Protein AF-A0A662I5F2-F1 (afdb_monomer_lite)

Foldseek 3Di:
DDKDFDADPVRQADAQWWKWKDWPPDIDIFGAHPRNITDDDDDPDTDIDIDTDPPDDPVRVVVVVVVVVVVVVVVVVVVVVVVVVVVVVVPPDPPDPDDDDD

Sequence (102 aa):
TKEIKVTDLLGFPLKNAQITVSCEGFSTTATTDENGVARALLPKNRTCTVTEKPLLSSTATLIVAAVAILLITALVVGYMLKKKTRRAKLRIPPPPPPQFPQ

pLDDT: mean 81.13, std 9.31, range [59.0, 95.69]

Secondary structure (DSSP, 8-state):
-EEEE-B-TTS-B-TT-EEEEEETTEEEEEE--TTSEEEE---TTS-EEEEEPPSS-HHHHHHHHHHHHHHHHHHHHHHHHHHHHHHHHH-PPPPPPP----

Radius of gyration: 30.53 Å; chains: 1; bounding box: 66×21×92 Å

Structure (mmCIF, N/CA/C/O backbone):
data_AF-A0A662I5F2-F1
#
_entry.id   AF-A0A662I5F2-F1
#
loop_
_atom_site.group_PDB
_atom_site.id
_atom_site.type_symbol
_atom_site.label_atom_id
_atom_site.label_alt_id
_atom_site.label_comp_id
_atom_site.label_asym_id
_atom_site.label_entity_id
_atom_site.label_seq_id
_atom_site.pdbx_PDB_ins_code
_atom_site.Cartn_x
_atom_site.Cartn_y
_atom_site.Cartn_z
_atom_site.occupancy
_atom_site.B_iso_or_equiv
_atom_site.auth_seq_id
_atom_site.auth_comp_id
_atom_site.auth_asym_id
_atom_site.auth_atom_id
_atom_site.pdbx_PDB_model_num
ATOM 1 N N . THR A 1 1 ? -20.959 -5.008 15.560 1.00 74.50 1 THR A N 1
ATOM 2 C CA . THR A 1 1 ? -20.119 -4.984 14.343 1.00 74.50 1 THR A CA 1
ATOM 3 C C . THR A 1 1 ? -20.748 -4.051 13.336 1.00 74.50 1 THR A C 1
ATOM 5 O O . THR A 1 1 ? -21.967 -3.948 13.299 1.00 74.50 1 THR A O 1
ATOM 8 N N . LYS A 1 2 ? -19.934 -3.319 12.582 1.00 82.50 2 LYS A N 1
ATOM 9 C CA . LYS A 1 2 ? -20.371 -2.429 11.500 1.00 82.50 2 LYS A CA 1
ATOM 10 C C . LYS A 1 2 ? -19.752 -2.926 10.197 1.00 82.50 2 LYS A C 1
ATOM 12 O O . LYS A 1 2 ? -18.637 -3.449 10.210 1.00 82.50 2 LYS A O 1
ATOM 17 N N . GLU A 1 3 ? -20.494 -2.759 9.112 1.00 86.69 3 GLU A N 1
ATOM 18 C CA . GLU A 1 3 ? -20.074 -3.126 7.762 1.00 86.69 3 GLU A CA 1
ATOM 19 C C . GLU A 1 3 ? -19.703 -1.861 6.991 1.00 86.69 3 GLU A C 1
ATOM 21 O O . GLU A 1 3 ? -20.417 -0.857 7.048 1.00 86.69 3 GLU A O 1
ATOM 26 N N . ILE A 1 4 ? -18.559 -1.901 6.318 1.00 86.12 4 ILE A N 1
ATOM 27 C CA . ILE A 1 4 ? -17.998 -0.792 5.550 1.00 86.12 4 ILE A CA 1
ATOM 28 C C . ILE A 1 4 ? -17.814 -1.310 4.129 1.00 86.12 4 ILE A C 1
ATOM 30 O O . ILE A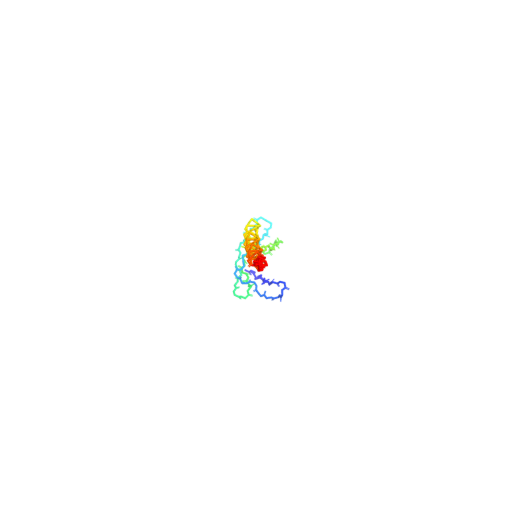 1 4 ? -17.043 -2.244 3.910 1.00 86.12 4 ILE A O 1
ATOM 34 N N . LYS A 1 5 ? -18.553 -0.736 3.178 1.00 88.62 5 LYS A N 1
ATOM 35 C CA . LYS A 1 5 ? -18.445 -1.093 1.763 1.00 88.62 5 LYS A CA 1
ATOM 36 C C . LYS A 1 5 ? -17.393 -0.214 1.101 1.00 88.62 5 LYS A C 1
ATOM 38 O O . LYS A 1 5 ? -17.473 1.008 1.200 1.00 88.62 5 LYS A O 1
ATOM 43 N N . VAL A 1 6 ? -16.450 -0.852 0.423 1.00 85.88 6 VAL A N 1
ATOM 44 C CA . VAL A 1 6 ? -15.329 -0.208 -0.252 1.00 85.88 6 VAL A CA 1
ATOM 45 C C . VAL A 1 6 ? -15.410 -0.498 -1.744 1.00 85.88 6 VAL A C 1
ATOM 47 O O . VAL A 1 6 ? -15.491 -1.654 -2.168 1.00 85.88 6 VAL A O 1
ATOM 50 N N . THR A 1 7 ? -15.401 0.563 -2.543 1.00 86.88 7 THR A N 1
ATOM 51 C CA . THR A 1 7 ? -15.476 0.493 -4.003 1.00 86.88 7 THR A CA 1
ATOM 52 C C . THR A 1 7 ? -14.438 1.405 -4.633 1.00 86.88 7 THR A C 1
ATOM 54 O O . THR A 1 7 ? -14.168 2.480 -4.107 1.00 86.88 7 THR A O 1
ATOM 57 N N . ASP A 1 8 ? -13.911 1.000 -5.783 1.00 82.56 8 ASP A N 1
ATOM 58 C CA . ASP A 1 8 ? -13.058 1.842 -6.622 1.00 82.56 8 ASP A CA 1
ATOM 59 C C . ASP A 1 8 ? -13.861 3.002 -7.256 1.00 82.56 8 ASP A C 1
ATOM 61 O O . ASP A 1 8 ? -15.095 3.018 -7.230 1.00 82.56 8 ASP A O 1
ATOM 65 N N . LEU A 1 9 ? -13.166 3.945 -7.892 1.00 79.69 9 LEU A N 1
ATOM 66 C CA . LEU A 1 9 ? -13.694 5.092 -8.645 1.00 79.69 9 LEU A CA 1
ATOM 67 C C . LEU A 1 9 ? -14.740 4.702 -9.704 1.00 79.69 9 LEU A C 1
ATOM 69 O O . LEU A 1 9 ? -15.594 5.508 -10.064 1.00 79.69 9 LEU A O 1
ATOM 73 N N . LEU A 1 10 ? -14.672 3.466 -10.201 1.00 82.12 10 LEU A N 1
ATOM 74 C CA . LEU A 1 10 ? -15.590 2.897 -11.189 1.00 82.12 10 LEU A CA 1
ATOM 75 C C . LEU A 1 10 ? -16.799 2.172 -10.561 1.00 82.12 10 LEU A C 1
ATOM 77 O O . LEU A 1 10 ? -17.629 1.627 -11.283 1.00 82.12 10 LEU A O 1
ATOM 81 N N . GLY A 1 11 ? -16.899 2.127 -9.228 1.00 84.62 11 GLY A N 1
ATOM 82 C CA . GLY A 1 11 ? -17.977 1.456 -8.492 1.00 84.62 11 GLY A CA 1
ATOM 83 C C . GLY A 1 11 ? -17.785 -0.053 -8.290 1.00 84.62 11 GLY A C 1
ATOM 84 O O . GLY A 1 11 ? -18.652 -0.704 -7.703 1.00 84.62 11 GLY A O 1
ATOM 85 N N . PHE A 1 12 ? -16.662 -0.625 -8.738 1.00 86.50 12 PHE A N 1
ATOM 86 C CA . PHE A 1 12 ? -16.339 -2.035 -8.505 1.00 86.50 12 PHE A CA 1
ATOM 87 C C . PHE A 1 12 ? -15.912 -2.282 -7.051 1.00 86.50 12 PHE A C 1
ATOM 89 O O . PHE A 1 12 ? -15.191 -1.457 -6.489 1.00 86.50 12 PHE A O 1
ATOM 96 N N . PRO A 1 13 ? -16.314 -3.407 -6.432 1.00 89.56 13 PRO A N 1
ATOM 97 C CA . PRO A 1 13 ? -15.916 -3.736 -5.068 1.00 89.56 13 PRO A CA 1
ATOM 98 C C . PRO A 1 13 ? -14.408 -3.983 -4.973 1.00 89.56 13 PRO A C 1
ATOM 100 O O . PRO A 1 13 ? -13.849 -4.773 -5.738 1.00 89.56 13 PRO A O 1
ATOM 103 N N . LEU A 1 14 ? -13.754 -3.330 -4.010 1.00 86.25 14 LEU A N 1
ATOM 104 C CA . LEU A 1 14 ? -12.314 -3.461 -3.806 1.00 86.25 14 LEU A CA 1
ATOM 105 C C . LEU A 1 14 ? -12.033 -4.636 -2.863 1.00 86.25 14 LEU A C 1
ATOM 107 O O . LEU A 1 14 ? -12.218 -4.533 -1.650 1.00 86.25 14 LEU A O 1
ATOM 111 N N . LYS A 1 15 ? -11.626 -5.774 -3.428 1.00 87.75 15 LYS A N 1
ATOM 112 C CA . LYS A 1 15 ? -11.397 -7.026 -2.692 1.00 87.75 15 LYS A CA 1
ATOM 113 C C . LYS A 1 15 ? -10.040 -7.037 -1.998 1.00 87.75 15 LYS A C 1
ATOM 115 O O . LYS A 1 15 ? -9.066 -6.524 -2.546 1.00 87.75 15 LYS A O 1
ATOM 120 N N . ASN A 1 16 ? -9.966 -7.697 -0.842 1.00 85.00 16 ASN A N 1
ATOM 121 C CA . ASN A 1 16 ? -8.724 -7.937 -0.101 1.00 85.00 16 ASN A CA 1
ATOM 122 C C . ASN A 1 16 ? -7.941 -6.651 0.244 1.00 85.00 16 ASN A C 1
ATOM 124 O O . ASN A 1 16 ? -6.721 -6.664 0.420 1.00 85.00 16 ASN A O 1
ATOM 128 N N . ALA A 1 17 ? -8.649 -5.525 0.319 1.00 82.75 17 ALA A N 1
ATOM 129 C CA . ALA A 1 17 ? -8.098 -4.224 0.639 1.00 82.75 17 ALA A CA 1
ATOM 130 C C . ALA A 1 17 ? -8.016 -4.067 2.155 1.00 82.75 17 ALA A C 1
ATOM 132 O O . ALA A 1 17 ? -8.979 -4.334 2.879 1.00 82.75 17 ALA A O 1
ATOM 133 N N . GLN A 1 18 ? -6.860 -3.620 2.642 1.00 83.88 18 GLN A N 1
ATOM 134 C CA . GLN A 1 18 ? -6.678 -3.325 4.055 1.00 83.88 18 GLN A CA 1
ATOM 135 C C . GLN A 1 18 ? -7.164 -1.906 4.347 1.00 83.88 18 GLN A C 1
ATOM 137 O O . GLN A 1 18 ? -6.548 -0.916 3.945 1.00 83.88 18 GLN A O 1
ATOM 142 N N . ILE A 1 19 ? -8.249 -1.808 5.104 1.00 86.00 19 ILE A N 1
ATOM 143 C CA . ILE A 1 19 ? -8.751 -0.545 5.626 1.00 86.00 19 ILE A CA 1
ATOM 144 C C . ILE A 1 19 ? -8.320 -0.367 7.076 1.00 86.00 19 ILE A C 1
ATOM 146 O O . ILE A 1 19 ? -8.270 -1.314 7.862 1.00 86.00 19 ILE A O 1
ATOM 150 N N . THR A 1 20 ? -8.003 0.868 7.440 1.00 84.75 20 THR A N 1
ATOM 151 C CA . THR A 1 20 ? -7.760 1.257 8.826 1.00 84.75 20 THR A CA 1
ATOM 152 C C . THR A 1 20 ? -8.869 2.200 9.245 1.00 84.75 20 THR A C 1
ATOM 154 O O . THR A 1 20 ? -9.093 3.228 8.612 1.00 84.75 20 THR A O 1
ATOM 157 N N . VAL A 1 21 ? -9.569 1.856 10.318 1.00 82.12 21 VAL A N 1
ATOM 158 C CA . VAL A 1 21 ? -10.603 2.708 10.892 1.00 82.12 21 VAL A CA 1
ATOM 159 C C . VAL A 1 21 ? -10.085 3.276 12.201 1.00 82.12 21 VAL A C 1
ATOM 161 O O . VAL A 1 21 ? -9.704 2.523 13.099 1.00 82.12 21 VAL A O 1
ATOM 164 N N . SER A 1 22 ? -10.048 4.601 12.296 1.00 81.75 22 SER A N 1
ATOM 165 C CA . SER A 1 22 ? -9.576 5.334 13.467 1.00 81.75 22 SER A CA 1
ATOM 166 C C . SER A 1 22 ? -10.742 6.069 14.121 1.00 81.75 22 SER A C 1
ATOM 168 O O . SER A 1 22 ? -11.445 6.832 13.467 1.00 81.75 22 SER A O 1
ATOM 170 N N . CYS A 1 23 ? -10.961 5.843 15.410 1.00 81.06 23 CYS A N 1
ATOM 171 C CA . CYS A 1 23 ? -11.992 6.489 16.219 1.00 81.06 23 CYS A CA 1
ATOM 172 C C . CYS A 1 23 ? -11.330 7.069 17.472 1.00 81.06 23 CYS A C 1
ATOM 174 O O . CYS A 1 23 ? -10.974 6.282 18.3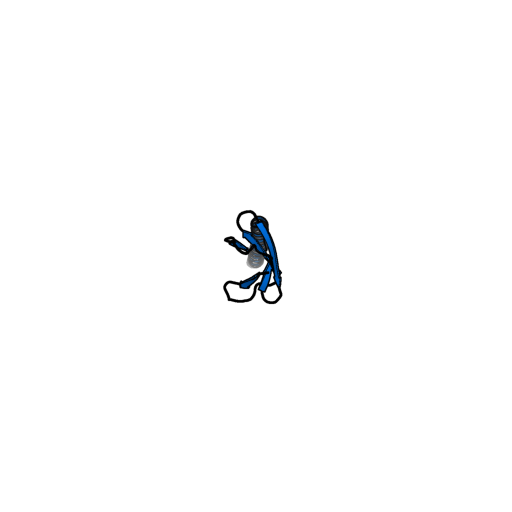38 1.00 81.06 23 CYS A O 1
ATOM 176 N N . GLU A 1 24 ? -11.157 8.391 17.591 1.00 76.12 24 GLU A N 1
ATOM 177 C CA . GLU A 1 24 ? -10.565 9.114 18.749 1.00 76.12 24 GLU A CA 1
ATOM 178 C C . GLU A 1 24 ? -9.844 8.231 19.803 1.00 76.12 24 GLU A C 1
ATOM 180 O O . GLU A 1 24 ? -10.370 7.969 20.884 1.00 76.12 24 GLU A O 1
ATOM 185 N N . GLY A 1 25 ? -8.654 7.705 19.482 1.00 74.75 25 GLY A N 1
ATOM 186 C CA . GLY A 1 25 ? -7.846 6.868 20.392 1.00 74.75 25 GLY A CA 1
ATOM 187 C C . GLY A 1 25 ? -8.043 5.345 20.294 1.00 74.75 25 GLY A C 1
ATOM 188 O O . GLY A 1 25 ? -7.387 4.597 21.010 1.00 74.75 25 GLY A O 1
ATOM 189 N N . PHE A 1 26 ? -8.903 4.865 19.399 1.00 79.38 26 PHE A N 1
ATOM 190 C CA . PHE A 1 26 ? -9.062 3.459 19.028 1.00 79.38 26 PHE A CA 1
ATOM 191 C C . PHE A 1 26 ? -8.761 3.302 17.539 1.00 79.38 26 PHE A C 1
ATOM 193 O O . PHE A 1 26 ? -9.297 4.043 16.720 1.00 79.38 26 PHE A O 1
ATOM 200 N N . SER A 1 27 ? -7.925 2.334 17.175 1.00 81.19 27 SER A N 1
ATOM 201 C CA . SER A 1 27 ? -7.661 2.009 15.773 1.00 81.19 27 SER A CA 1
ATOM 202 C C . SER A 1 27 ? -7.871 0.523 15.542 1.00 81.19 27 SER A C 1
ATOM 204 O O . SER A 1 27 ? -7.476 -0.307 16.361 1.00 81.19 27 SER A O 1
ATOM 206 N N . THR A 1 28 ? -8.531 0.187 14.440 1.00 82.94 28 THR A N 1
ATOM 207 C CA . THR A 1 28 ? -8.745 -1.198 14.029 1.00 82.94 28 THR A CA 1
ATOM 208 C C . THR A 1 28 ? -8.458 -1.338 12.546 1.00 82.94 28 THR A C 1
ATOM 210 O O . THR A 1 28 ? -8.782 -0.457 11.747 1.00 82.94 28 THR A O 1
ATOM 213 N N . THR A 1 29 ? -7.808 -2.434 12.179 1.00 86.38 29 THR A N 1
ATOM 214 C CA . THR A 1 29 ? -7.578 -2.808 10.790 1.00 86.38 29 THR A CA 1
ATOM 215 C C . THR A 1 29 ? -8.571 -3.892 10.405 1.00 86.38 29 THR A C 1
ATOM 217 O O . THR A 1 29 ? -8.818 -4.828 11.165 1.00 86.38 29 THR A O 1
ATOM 220 N N . ALA A 1 30 ? -9.156 -3.760 9.221 1.00 86.31 30 ALA A N 1
ATOM 221 C CA . ALA A 1 30 ? -10.034 -4.767 8.650 1.00 86.31 30 ALA A CA 1
ATOM 222 C C . ALA A 1 30 ? -9.666 -4.983 7.185 1.00 86.31 30 ALA A C 1
ATOM 224 O O . ALA A 1 30 ? -9.216 -4.063 6.504 1.00 86.31 30 ALA A O 1
ATOM 225 N N . THR A 1 31 ? -9.860 -6.206 6.711 1.00 88.56 31 THR A N 1
ATOM 226 C CA . THR A 1 31 ? -9.653 -6.564 5.308 1.00 88.56 31 THR A CA 1
ATOM 227 C C . THR A 1 31 ? -11.016 -6.753 4.656 1.00 88.56 31 THR A C 1
ATOM 229 O O . THR A 1 31 ? -11.900 -7.367 5.260 1.00 88.56 31 THR A O 1
ATOM 232 N N . THR A 1 32 ? -11.211 -6.198 3.462 1.00 89.31 32 THR A N 1
ATOM 233 C CA . THR A 1 32 ? -12.454 -6.378 2.702 1.00 89.31 32 THR A CA 1
ATOM 234 C C . THR A 1 32 ? -12.562 -7.789 2.128 1.00 89.31 32 THR A C 1
ATOM 236 O O . THR A 1 32 ? -11.570 -8.385 1.704 1.00 89.31 32 THR A O 1
ATOM 239 N N . ASP A 1 33 ? -13.781 -8.324 2.105 1.00 89.19 33 ASP A N 1
ATOM 240 C CA . ASP A 1 33 ? -14.091 -9.621 1.507 1.00 89.19 33 ASP A CA 1
ATOM 241 C C . ASP A 1 33 ? -14.193 -9.565 -0.034 1.00 89.19 33 ASP A C 1
ATOM 243 O O . ASP A 1 33 ? -13.943 -8.540 -0.674 1.00 89.19 33 ASP A O 1
ATOM 247 N N . GLU A 1 34 ? -14.587 -10.686 -0.644 1.00 88.25 34 GLU A N 1
ATOM 248 C CA . GLU A 1 34 ? -14.830 -10.823 -2.088 1.00 88.25 34 GLU A CA 1
ATOM 249 C C . GLU A 1 34 ? -15.885 -9.849 -2.645 1.00 88.25 34 GLU A C 1
ATOM 251 O O . GLU A 1 34 ? -15.923 -9.613 -3.851 1.00 88.25 34 GLU A O 1
ATOM 256 N N . ASN A 1 35 ? -16.728 -9.263 -1.795 1.00 88.06 35 ASN A N 1
ATOM 257 C CA . ASN A 1 35 ? -17.750 -8.291 -2.175 1.00 88.06 35 ASN A CA 1
ATOM 258 C C . ASN A 1 35 ? -17.338 -6.848 -1.836 1.00 88.06 35 ASN A C 1
ATOM 260 O O . ASN A 1 35 ? -18.152 -5.930 -1.972 1.00 88.06 35 ASN A O 1
ATOM 264 N N . GLY A 1 36 ? -16.092 -6.631 -1.402 1.00 86.31 36 GLY A N 1
ATOM 265 C CA . GLY A 1 36 ? -15.593 -5.321 -0.990 1.00 86.31 36 GLY A CA 1
ATOM 266 C C . GLY A 1 36 ? -16.147 -4.864 0.362 1.00 86.31 36 GLY A C 1
ATOM 267 O O . GLY A 1 36 ? -16.177 -3.666 0.635 1.00 86.31 36 GLY A O 1
ATOM 268 N N . VAL A 1 37 ? -16.625 -5.783 1.207 1.00 89.75 37 VAL A N 1
ATOM 269 C CA . VAL A 1 37 ? -17.193 -5.465 2.522 1.00 89.75 37 VAL A CA 1
ATOM 270 C C . VAL A 1 37 ? -16.178 -5.781 3.612 1.00 89.75 37 VAL A C 1
ATOM 272 O O . VAL A 1 37 ? -15.733 -6.915 3.768 1.00 89.75 37 VAL A O 1
ATOM 275 N N . ALA A 1 38 ? -15.819 -4.774 4.402 1.00 88.50 38 ALA A N 1
ATOM 276 C CA . ALA A 1 38 ? -15.015 -4.940 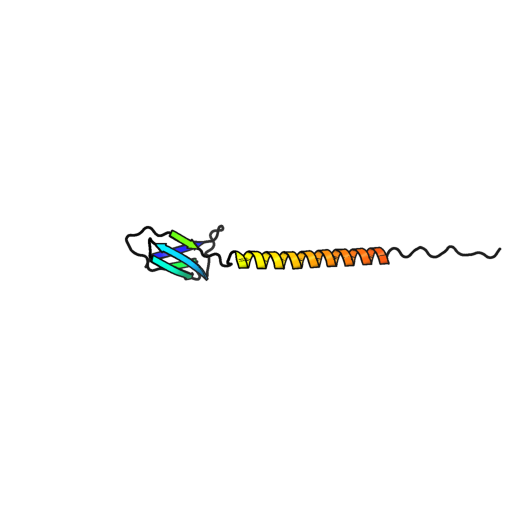5.603 1.00 88.50 38 ALA A CA 1
ATOM 277 C C . ALA A 1 38 ? -15.902 -4.897 6.851 1.00 88.50 38 ALA A C 1
ATOM 279 O O . ALA A 1 38 ? -16.759 -4.023 7.007 1.00 88.50 38 ALA A O 1
ATOM 280 N N . ARG A 1 39 ? -15.678 -5.840 7.771 1.00 86.75 39 ARG A N 1
ATOM 281 C CA . ARG A 1 39 ? -16.404 -5.940 9.042 1.00 86.75 39 ARG A CA 1
ATOM 282 C C . ARG A 1 39 ? -15.484 -5.554 10.187 1.00 86.75 39 ARG A C 1
ATOM 284 O O . ARG A 1 39 ? -14.502 -6.239 10.445 1.00 86.75 39 ARG A O 1
ATOM 291 N N . ALA A 1 40 ? -15.825 -4.480 10.892 1.00 82.88 40 ALA A N 1
ATOM 292 C CA . ALA A 1 40 ? -15.040 -3.981 12.017 1.00 82.88 40 ALA A CA 1
ATOM 293 C C . ALA A 1 40 ? -15.900 -3.827 13.280 1.00 82.88 40 ALA A C 1
ATOM 295 O O . ALA A 1 40 ? -17.106 -3.542 13.230 1.00 82.88 40 ALA A O 1
ATOM 296 N N . LEU A 1 41 ? -15.280 -4.031 14.444 1.00 80.56 41 LEU A N 1
ATOM 297 C CA . LEU A 1 41 ? -15.878 -3.668 15.725 1.00 80.56 41 LEU A CA 1
ATOM 298 C C . LEU A 1 41 ? -15.592 -2.185 15.971 1.00 80.56 41 LEU A C 1
ATOM 300 O O . LEU A 1 41 ? -14.458 -1.813 16.251 1.00 80.56 41 LEU A O 1
ATOM 304 N N . LEU A 1 42 ? -16.621 -1.345 15.850 1.00 79.69 42 LEU A N 1
ATOM 305 C CA . LEU A 1 42 ? -16.516 0.078 16.158 1.00 79.69 42 LEU A CA 1
ATOM 306 C C . LEU A 1 42 ? -17.269 0.428 17.448 1.00 79.69 42 LEU A C 1
ATOM 308 O O . LEU A 1 42 ? -18.345 -0.133 17.694 1.00 79.69 42 LEU A O 1
ATOM 312 N N . PRO A 1 43 ? -16.747 1.373 18.250 1.00 77.88 43 PRO A N 1
ATOM 313 C CA . PRO A 1 43 ? -17.462 1.920 19.396 1.00 77.88 43 PRO A CA 1
ATOM 314 C C . PRO A 1 43 ? -18.742 2.649 18.951 1.00 77.88 43 PRO A C 1
ATOM 316 O O . PRO A 1 43 ? -18.775 3.327 17.929 1.00 77.88 43 PRO A O 1
ATOM 319 N N . LYS A 1 44 ? -19.817 2.514 19.737 1.00 71.56 44 LYS A N 1
ATOM 320 C CA . LYS A 1 44 ? -21.180 2.951 19.372 1.00 71.56 44 LYS A CA 1
ATOM 321 C C . LYS A 1 44 ? -21.405 4.476 19.455 1.00 71.56 44 LYS A C 1
ATOM 323 O O . LYS A 1 44 ? -22.473 4.929 19.065 1.00 71.56 44 LYS A O 1
ATOM 328 N N . ASN A 1 45 ? -20.433 5.242 19.963 1.00 72.12 45 ASN A N 1
ATOM 329 C CA . ASN A 1 45 ? -20.577 6.671 20.280 1.00 72.12 45 ASN A CA 1
ATOM 330 C C . ASN A 1 45 ? -19.298 7.494 20.015 1.00 72.12 45 ASN A C 1
ATOM 332 O O . ASN A 1 45 ? -18.887 8.300 20.846 1.00 72.12 45 ASN A O 1
ATOM 336 N N . ARG A 1 46 ? -18.608 7.240 18.900 1.00 72.50 46 ARG A N 1
ATOM 337 C CA . ARG A 1 46 ? -17.470 8.062 18.460 1.00 72.50 46 ARG A CA 1
ATOM 338 C C . ARG A 1 46 ? -17.550 8.328 16.967 1.00 72.50 46 ARG A C 1
ATOM 340 O O . ARG A 1 46 ? -18.031 7.483 16.211 1.00 72.50 46 ARG A O 1
ATOM 347 N N . THR A 1 47 ? -17.060 9.490 16.554 1.00 74.38 47 THR A N 1
ATOM 348 C CA . THR A 1 47 ? -16.767 9.779 15.153 1.00 74.38 47 THR A CA 1
ATOM 349 C C . THR A 1 47 ? -15.548 8.960 14.743 1.00 74.38 47 THR A C 1
ATOM 351 O O . THR A 1 47 ? -14.528 8.924 15.431 1.00 74.38 47 THR A O 1
ATOM 354 N N . CYS A 1 48 ? -15.684 8.237 13.638 1.00 69.75 48 CYS A N 1
ATOM 355 C CA . CYS A 1 48 ? -14.639 7.370 13.122 1.00 69.75 48 CYS A CA 1
ATOM 356 C C . CYS A 1 48 ? -14.294 7.810 11.705 1.00 69.75 48 CYS A C 1
ATOM 358 O O . CYS A 1 48 ? -15.191 8.006 10.884 1.00 69.75 48 CYS A O 1
ATOM 360 N N . THR A 1 49 ? -13.007 7.942 11.416 1.00 74.38 49 THR A N 1
ATOM 361 C CA . THR A 1 49 ? -12.488 8.152 10.069 1.00 74.38 49 THR A CA 1
ATOM 362 C C . THR A 1 49 ? -12.042 6.812 9.498 1.00 74.38 49 THR A C 1
ATOM 364 O O . THR A 1 49 ? -11.379 6.015 10.165 1.00 74.38 49 THR A O 1
ATOM 367 N N . VAL A 1 50 ? -12.455 6.533 8.265 1.00 70.69 50 VAL A N 1
ATOM 368 C CA . VAL A 1 50 ? -12.027 5.345 7.524 1.00 70.69 50 VAL A CA 1
ATOM 369 C C . VAL A 1 50 ? -10.953 5.794 6.550 1.00 70.69 50 VAL A C 1
ATOM 371 O O . VAL A 1 50 ? -11.212 6.634 5.693 1.00 70.69 50 VAL A O 1
ATOM 374 N N . THR A 1 51 ? -9.758 5.236 6.693 1.00 74.19 51 THR A N 1
ATOM 375 C CA . THR A 1 51 ? -8.641 5.486 5.789 1.00 74.19 51 THR A CA 1
ATOM 376 C C . THR A 1 51 ? -8.248 4.171 5.143 1.00 74.19 51 THR A C 1
ATOM 378 O O . THR A 1 51 ? -7.862 3.211 5.816 1.00 74.19 51 THR A O 1
ATOM 381 N N . GLU A 1 52 ? -8.336 4.113 3.822 1.00 65.38 52 GLU A N 1
ATOM 382 C CA . GLU A 1 52 ? -7.798 2.992 3.066 1.00 65.38 52 GLU A CA 1
ATOM 383 C C . GLU A 1 52 ? -6.278 3.078 3.069 1.00 65.38 52 GLU A C 1
ATOM 385 O O . GLU A 1 52 ? -5.698 4.136 2.808 1.00 65.38 52 GLU A O 1
ATOM 390 N N . LYS A 1 53 ? -5.614 1.971 3.396 1.00 69.06 53 LYS A N 1
ATOM 391 C CA . LYS A 1 53 ? -4.166 1.912 3.260 1.00 69.06 53 LYS A CA 1
ATOM 392 C C . LYS A 1 53 ? -3.878 1.592 1.792 1.00 69.06 53 LYS A C 1
ATOM 394 O O . LYS A 1 53 ? -4.331 0.546 1.324 1.00 69.06 53 LYS A O 1
ATOM 399 N N . PRO A 1 54 ? -3.160 2.450 1.046 1.00 63.84 54 PRO A N 1
ATOM 400 C CA . PRO A 1 54 ? -2.824 2.136 -0.332 1.00 63.84 54 PRO A CA 1
ATOM 401 C C . PRO A 1 54 ? -2.001 0.844 -0.365 1.00 63.84 54 PRO A C 1
ATOM 403 O O . PRO A 1 54 ? -1.091 0.654 0.446 1.00 63.84 54 PRO A O 1
ATOM 406 N N . LEU A 1 55 ? -2.341 -0.044 -1.303 1.00 61.84 55 LEU A N 1
ATOM 407 C CA . LEU A 1 55 ? -1.737 -1.374 -1.450 1.00 61.84 55 LEU A CA 1
ATOM 408 C C . LEU A 1 55 ? -0.209 -1.304 -1.627 1.00 61.84 55 LEU A C 1
ATOM 410 O O . LEU A 1 55 ? 0.513 -2.225 -1.252 1.00 61.84 55 LEU A O 1
ATOM 414 N N . LEU A 1 56 ? 0.285 -0.186 -2.162 1.00 59.00 56 LEU A N 1
ATOM 415 C CA . LEU A 1 56 ? 1.695 0.166 -2.175 1.00 59.00 56 LEU A CA 1
ATOM 416 C C . LEU A 1 56 ? 1.925 1.367 -1.256 1.00 59.00 56 LEU A C 1
ATOM 418 O O . LEU A 1 56 ? 1.334 2.433 -1.425 1.00 59.00 56 LEU A O 1
ATOM 422 N N . SER A 1 57 ? 2.842 1.196 -0.304 1.00 63.50 57 SER A N 1
ATOM 423 C CA . SER A 1 57 ? 3.436 2.320 0.420 1.00 63.50 57 SER A CA 1
ATOM 424 C C . SER A 1 57 ? 4.043 3.311 -0.576 1.00 63.50 57 SER A C 1
ATOM 426 O O . SER A 1 57 ? 4.608 2.891 -1.585 1.00 63.50 57 SER A O 1
ATOM 428 N N . SER A 1 58 ? 4.001 4.609 -0.262 1.00 69.62 58 SER A N 1
ATOM 429 C CA . SER A 1 58 ? 4.579 5.686 -1.086 1.00 69.62 58 SER A CA 1
ATOM 430 C C . SER A 1 58 ? 6.007 5.365 -1.568 1.00 69.62 58 SER A C 1
ATOM 432 O O . SER A 1 58 ? 6.355 5.584 -2.728 1.00 69.62 58 SER A O 1
ATOM 434 N N . THR A 1 59 ? 6.814 4.727 -0.713 1.00 68.44 59 THR A N 1
ATOM 435 C CA . THR A 1 59 ? 8.176 4.286 -1.046 1.00 68.44 59 THR A CA 1
ATOM 436 C C . THR A 1 59 ? 8.202 3.162 -2.089 1.00 68.44 59 THR A C 1
ATOM 438 O O . THR A 1 59 ? 9.027 3.187 -2.998 1.00 68.44 59 THR A O 1
ATOM 441 N N . ALA A 1 60 ? 7.290 2.191 -1.996 1.00 70.25 60 ALA A N 1
ATOM 442 C CA . ALA A 1 60 ? 7.181 1.100 -2.964 1.00 70.25 60 ALA A CA 1
ATOM 443 C C . ALA A 1 60 ? 6.718 1.617 -4.335 1.00 70.25 60 ALA A C 1
ATOM 445 O O . ALA A 1 60 ? 7.237 1.180 -5.360 1.00 70.25 60 ALA A O 1
ATOM 446 N N . THR A 1 61 ? 5.810 2.595 -4.364 1.00 77.12 61 THR A N 1
ATOM 447 C CA . THR A 1 61 ? 5.325 3.219 -5.604 1.00 77.12 61 THR A CA 1
ATOM 448 C C . THR A 1 61 ? 6.452 3.918 -6.368 1.00 77.12 61 THR A C 1
ATOM 450 O O . THR A 1 61 ? 6.564 3.753 -7.582 1.00 77.12 61 THR A O 1
ATOM 453 N N . LEU A 1 62 ? 7.334 4.640 -5.664 1.00 79.44 62 LEU A N 1
ATOM 454 C CA . LEU A 1 62 ? 8.506 5.286 -6.269 1.00 79.44 62 LEU A CA 1
ATOM 455 C C . LEU A 1 62 ? 9.493 4.270 -6.858 1.00 79.44 62 LEU A C 1
ATOM 457 O O . LEU A 1 62 ? 9.987 4.471 -7.966 1.00 79.44 62 LEU A O 1
ATOM 461 N N . ILE A 1 63 ? 9.753 3.167 -6.150 1.00 82.75 63 ILE A N 1
ATOM 462 C CA . ILE A 1 63 ? 10.655 2.109 -6.627 1.00 82.75 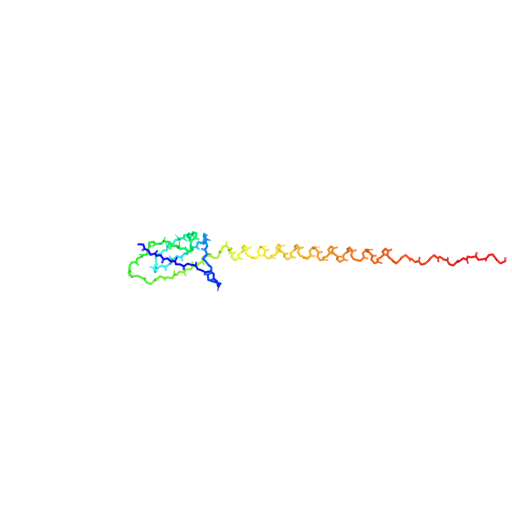63 ILE A CA 1
ATOM 463 C C . ILE A 1 63 ? 10.083 1.446 -7.886 1.00 82.75 63 ILE A C 1
ATOM 465 O O . ILE A 1 63 ? 10.792 1.306 -8.881 1.00 82.75 63 ILE A O 1
ATOM 469 N N . VAL A 1 64 ? 8.795 1.088 -7.878 1.00 82.69 64 VAL A N 1
ATOM 470 C CA . VAL A 1 64 ? 8.125 0.476 -9.038 1.00 82.69 64 VAL A CA 1
ATOM 471 C C . VAL A 1 64 ? 8.153 1.414 -10.248 1.00 82.69 64 VAL A C 1
ATOM 473 O O . VAL A 1 64 ? 8.496 0.981 -11.350 1.00 82.69 64 VAL A O 1
ATOM 476 N N . ALA A 1 65 ? 7.872 2.705 -10.049 1.00 84.56 65 ALA A N 1
ATOM 477 C CA . ALA A 1 65 ? 7.951 3.704 -11.111 1.00 84.56 65 ALA A CA 1
ATOM 478 C C . ALA A 1 65 ? 9.380 3.848 -11.670 1.00 84.56 65 ALA A C 1
ATOM 480 O O . ALA A 1 65 ? 9.566 3.853 -12.887 1.00 84.56 65 ALA A O 1
ATOM 481 N N . ALA A 1 66 ? 10.398 3.901 -10.805 1.00 88.81 66 ALA A N 1
ATOM 482 C CA . ALA A 1 66 ? 11.796 4.013 -11.222 1.00 88.81 66 ALA A CA 1
ATOM 483 C C . ALA A 1 66 ? 12.263 2.797 -12.044 1.00 88.81 66 ALA A C 1
ATOM 485 O O . ALA A 1 66 ? 12.911 2.965 -13.079 1.00 88.81 66 ALA A O 1
ATOM 486 N N . VAL A 1 67 ? 11.891 1.579 -11.633 1.00 91.25 67 VAL A N 1
ATOM 487 C CA . VAL A 1 67 ? 12.215 0.343 -12.368 1.00 91.25 67 VAL A CA 1
ATOM 488 C C . VAL A 1 67 ? 11.538 0.326 -13.741 1.00 91.25 67 VAL A C 1
ATOM 490 O O . VAL A 1 67 ? 12.190 0.015 -14.739 1.00 91.25 67 VAL A O 1
ATOM 493 N N . ALA A 1 68 ? 10.263 0.717 -13.827 1.00 91.31 68 ALA A N 1
ATOM 494 C CA . ALA A 1 68 ? 9.552 0.801 -15.102 1.00 91.31 68 ALA A CA 1
ATOM 495 C C . ALA A 1 68 ? 10.215 1.802 -16.068 1.00 91.31 68 ALA A C 1
ATOM 497 O O . ALA A 1 68 ? 10.430 1.482 -17.239 1.00 91.31 68 ALA A O 1
ATOM 498 N N . ILE A 1 69 ? 10.611 2.983 -15.579 1.00 94.56 69 ILE A N 1
ATOM 499 C CA . ILE A 1 69 ? 11.312 3.999 -16.382 1.00 94.56 69 ILE A CA 1
ATOM 500 C C . ILE A 1 69 ? 12.673 3.476 -16.867 1.00 94.56 69 ILE A C 1
ATOM 502 O O . ILE A 1 69 ? 13.024 3.669 -18.034 1.00 94.56 69 ILE A O 1
ATOM 506 N N . LEU A 1 70 ? 13.430 2.773 -16.017 1.00 95.06 70 LEU A N 1
ATOM 507 C CA . LEU A 1 70 ? 14.710 2.160 -16.397 1.00 95.06 70 LEU A CA 1
ATOM 508 C C . LEU A 1 70 ? 14.546 1.112 -17.506 1.00 95.06 70 LEU A C 1
ATOM 510 O O . LEU A 1 70 ? 15.318 1.101 -18.464 1.00 95.06 70 LEU A O 1
ATOM 514 N N . LEU A 1 71 ? 13.515 0.269 -17.428 1.00 95.19 71 LEU A N 1
ATOM 515 C CA . LEU A 1 71 ? 13.239 -0.731 -18.463 1.00 95.19 71 LEU A CA 1
ATOM 516 C C . LEU A 1 71 ? 12.837 -0.079 -19.793 1.00 95.19 71 LEU A C 1
ATOM 518 O O . LEU A 1 71 ? 13.358 -0.451 -20.846 1.00 95.19 71 LEU A O 1
ATOM 522 N N . ILE A 1 72 ? 11.957 0.928 -19.758 1.00 95.25 72 ILE A N 1
ATOM 523 C CA . ILE A 1 72 ? 11.521 1.653 -20.961 1.00 95.25 72 ILE A CA 1
ATOM 524 C C . ILE A 1 72 ? 12.703 2.384 -21.605 1.00 95.25 72 ILE A C 1
ATOM 526 O O . ILE A 1 72 ? 12.902 2.290 -22.817 1.00 95.25 72 ILE A O 1
ATOM 530 N N . THR A 1 73 ? 13.520 3.081 -20.815 1.00 94.31 73 THR A N 1
ATOM 531 C CA . THR A 1 73 ? 14.689 3.807 -21.335 1.00 94.31 73 THR A CA 1
ATOM 532 C C . THR A 1 73 ? 15.721 2.852 -21.928 1.00 94.31 73 THR A C 1
ATOM 534 O O . THR A 1 73 ? 16.201 3.107 -23.032 1.00 94.31 73 THR A O 1
ATOM 537 N N . ALA A 1 74 ? 15.996 1.709 -21.291 1.00 94.38 74 ALA A N 1
ATOM 538 C CA . ALA A 1 74 ? 16.871 0.679 -21.848 1.00 94.38 74 ALA A CA 1
ATOM 539 C C . ALA A 1 74 ? 16.345 0.117 -23.183 1.00 94.38 74 ALA A C 1
ATOM 541 O O . ALA A 1 74 ? 17.116 -0.021 -24.137 1.00 94.38 74 ALA A O 1
ATOM 542 N N . LEU A 1 75 ? 15.037 -0.146 -23.296 1.00 95.69 75 LEU A N 1
ATOM 543 C CA . LEU A 1 75 ? 14.409 -0.582 -24.550 1.00 95.69 75 LEU A CA 1
ATOM 544 C C . LEU A 1 75 ? 14.520 0.479 -25.651 1.00 95.69 75 LEU A C 1
ATOM 546 O O . LEU A 1 75 ? 14.876 0.149 -26.785 1.00 95.69 75 LEU A O 1
ATOM 550 N N . VAL A 1 76 ? 14.262 1.751 -25.331 1.00 94.94 76 VAL A N 1
ATOM 551 C CA . VAL A 1 76 ? 14.385 2.864 -26.284 1.00 94.94 76 VAL A CA 1
ATOM 552 C C . VAL A 1 76 ? 15.833 3.030 -26.739 1.00 94.94 76 VAL A C 1
ATOM 554 O O . VAL A 1 76 ? 16.085 3.119 -27.941 1.00 94.94 76 VAL A O 1
ATOM 557 N N . VAL A 1 77 ? 16.801 3.018 -25.819 1.00 93.75 77 VAL A N 1
ATOM 558 C CA . VAL A 1 77 ? 18.232 3.112 -26.151 1.00 93.75 77 VAL A CA 1
ATOM 559 C C . VAL A 1 77 ? 18.658 1.924 -27.013 1.00 93.75 77 VAL A C 1
ATOM 561 O O . VAL A 1 77 ? 19.256 2.121 -28.072 1.00 93.75 77 VAL A O 1
ATOM 564 N N . GLY A 1 78 ? 18.280 0.701 -26.636 1.00 92.31 78 GLY A N 1
ATOM 565 C CA . GLY A 1 78 ? 18.540 -0.502 -27.426 1.00 92.31 78 GLY A CA 1
ATOM 566 C C . GLY A 1 78 ? 17.947 -0.417 -28.837 1.00 92.31 78 GLY A C 1
ATOM 567 O O . GLY A 1 78 ? 18.623 -0.731 -29.821 1.00 92.31 78 GLY A O 1
ATOM 568 N N . TYR A 1 79 ? 16.715 0.084 -28.966 1.00 93.69 79 TYR A N 1
ATOM 569 C CA . TYR A 1 79 ? 16.077 0.333 -30.259 1.00 93.69 79 TYR A CA 1
ATOM 570 C C . TYR A 1 79 ? 16.843 1.373 -31.089 1.00 93.69 79 TYR A C 1
ATOM 572 O O . TYR A 1 79 ? 17.102 1.145 -32.276 1.00 93.69 79 TYR A O 1
ATOM 580 N N . MET A 1 80 ? 17.254 2.490 -30.483 1.00 89.69 80 MET A N 1
ATOM 581 C CA . MET A 1 80 ? 17.998 3.552 -31.169 1.00 89.69 80 MET A CA 1
ATOM 582 C C . MET A 1 80 ? 19.375 3.080 -31.641 1.00 89.69 80 MET A C 1
ATOM 584 O O . MET A 1 80 ? 19.763 3.364 -32.779 1.00 89.69 80 MET A O 1
ATOM 588 N N . LEU A 1 81 ? 20.083 2.293 -30.828 1.00 87.06 81 LEU A N 1
ATOM 589 C CA . LEU A 1 81 ? 21.352 1.673 -31.211 1.00 87.06 81 LEU A CA 1
ATOM 590 C C . LEU A 1 81 ? 21.156 0.702 -32.381 1.00 87.06 81 LEU A C 1
ATOM 592 O O . LEU A 1 81 ? 21.828 0.826 -33.406 1.00 87.06 81 LEU A O 1
ATOM 596 N N . LYS A 1 82 ? 20.162 -0.192 -32.299 1.00 84.94 82 LYS A N 1
ATOM 597 C CA . LYS A 1 82 ? 19.834 -1.139 -33.379 1.00 84.94 82 LYS A CA 1
ATOM 598 C C . LYS A 1 82 ? 19.478 -0.418 -34.684 1.00 84.94 82 LYS A C 1
ATOM 600 O O . LYS A 1 82 ? 19.907 -0.834 -35.763 1.00 84.94 82 LYS A O 1
ATOM 605 N N . LYS A 1 83 ? 18.733 0.689 -34.603 1.00 82.75 83 LYS A N 1
ATOM 606 C CA . LYS A 1 83 ? 18.370 1.534 -35.751 1.00 82.75 83 LYS A CA 1
ATOM 607 C C . LYS A 1 83 ? 19.593 2.218 -36.372 1.00 82.75 83 LYS A C 1
ATOM 609 O O . LYS A 1 83 ? 19.710 2.238 -37.599 1.00 82.75 83 LYS A O 1
ATOM 614 N N . LYS A 1 84 ? 20.520 2.740 -35.559 1.00 75.69 84 LYS A N 1
ATOM 615 C CA . LYS A 1 84 ? 21.760 3.379 -36.036 1.00 75.69 84 LYS A CA 1
ATOM 616 C C . LYS A 1 84 ? 22.665 2.379 -36.759 1.00 75.69 84 LYS A C 1
ATOM 618 O O . LYS A 1 84 ? 23.113 2.670 -37.865 1.00 75.69 84 LYS A O 1
ATOM 623 N N . THR A 1 85 ? 22.850 1.180 -36.207 1.00 70.69 85 THR A N 1
ATOM 624 C CA . THR A 1 85 ? 23.660 0.121 -36.833 1.00 70.69 85 THR A CA 1
ATOM 625 C C . THR A 1 85 ? 23.073 -0.335 -38.169 1.00 70.69 85 THR A C 1
ATOM 627 O O . THR A 1 85 ? 23.812 -0.516 -39.135 1.00 70.69 85 THR A O 1
ATOM 630 N N . ARG A 1 86 ? 21.737 -0.439 -38.281 1.00 68.19 86 ARG A N 1
ATOM 631 C CA . ARG A 1 86 ? 21.075 -0.720 -39.568 1.00 68.19 86 ARG A CA 1
ATOM 632 C C . ARG A 1 86 ? 21.348 0.360 -40.615 1.00 68.19 86 ARG A C 1
ATOM 634 O O . ARG A 1 86 ? 21.618 0.024 -41.761 1.00 68.19 86 ARG A O 1
ATOM 641 N N . ARG A 1 87 ? 21.319 1.642 -40.233 1.00 66.88 87 ARG A N 1
ATOM 642 C CA . ARG A 1 87 ? 21.642 2.750 -41.151 1.00 66.88 87 ARG A CA 1
ATOM 643 C C . ARG A 1 87 ? 23.114 2.767 -41.563 1.00 66.88 87 ARG A C 1
ATOM 645 O O . ARG A 1 87 ? 23.398 3.053 -42.719 1.00 66.88 87 ARG A O 1
ATOM 652 N N . ALA A 1 88 ? 24.028 2.449 -40.648 1.00 62.62 88 ALA A N 1
ATOM 653 C CA . ALA A 1 88 ? 25.456 2.368 -40.950 1.00 62.62 88 ALA A CA 1
ATOM 654 C C . ALA A 1 88 ? 25.762 1.239 -41.947 1.00 62.62 88 ALA A C 1
ATOM 656 O O . ALA A 1 88 ? 26.470 1.461 -42.921 1.00 62.62 88 ALA A O 1
ATOM 657 N N . LYS A 1 89 ? 25.146 0.063 -41.769 1.00 59.53 89 LYS A N 1
ATOM 658 C CA . LYS A 1 89 ? 25.311 -1.085 -42.676 1.00 59.53 89 LYS A CA 1
ATOM 659 C C . LYS A 1 89 ? 24.739 -0.847 -44.083 1.00 59.53 89 LYS A C 1
ATOM 661 O O . LYS A 1 89 ? 25.139 -1.528 -45.015 1.00 59.53 89 LYS A O 1
ATOM 666 N N . LEU A 1 90 ? 23.830 0.118 -44.239 1.00 61.38 90 LEU A N 1
ATOM 667 C CA . LEU A 1 90 ? 23.254 0.506 -45.531 1.00 61.38 90 LEU A CA 1
ATOM 668 C C . LEU A 1 90 ? 24.096 1.554 -46.287 1.00 61.38 90 LEU A C 1
ATOM 670 O O . LEU A 1 90 ? 23.889 1.747 -47.478 1.00 61.38 90 LEU A O 1
ATOM 674 N N . ARG A 1 91 ? 25.043 2.231 -45.618 1.00 64.50 91 ARG A N 1
ATOM 675 C CA . ARG A 1 91 ? 25.986 3.186 -46.231 1.00 64.50 91 ARG A CA 1
ATOM 676 C C . ARG A 1 91 ? 27.310 2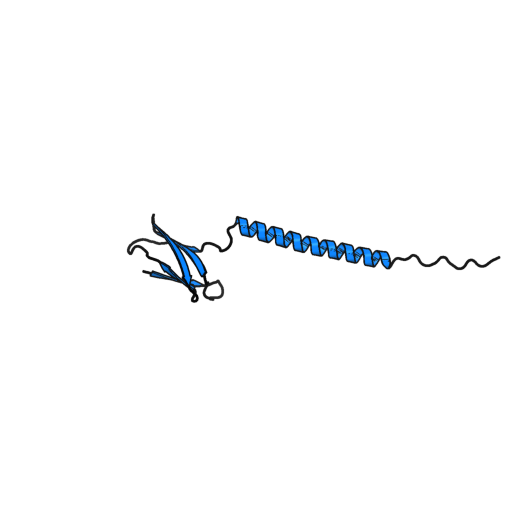.506 -46.592 1.00 64.50 91 ARG A C 1
ATOM 678 O O . ARG A 1 91 ? 28.375 2.978 -46.201 1.00 64.50 91 ARG A O 1
ATOM 685 N N . ILE A 1 92 ? 27.259 1.385 -47.305 1.00 70.19 92 ILE A N 1
ATOM 686 C CA . ILE A 1 92 ? 28.469 0.871 -47.958 1.00 70.19 92 ILE A CA 1
ATOM 687 C C . ILE A 1 92 ? 28.800 1.875 -49.076 1.00 70.19 92 ILE A C 1
ATOM 689 O O . ILE A 1 92 ? 27.897 2.198 -49.854 1.00 70.19 92 ILE A O 1
ATOM 693 N N . PRO A 1 93 ? 30.019 2.446 -49.126 1.00 73.88 93 PRO A N 1
ATOM 694 C CA . PRO A 1 93 ? 30.385 3.360 -50.200 1.00 73.88 93 PRO A CA 1
ATOM 695 C C . PRO A 1 93 ? 30.262 2.635 -51.548 1.00 73.88 93 PRO A C 1
ATOM 697 O O . PRO A 1 93 ? 30.546 1.434 -51.612 1.00 73.88 93 PRO A O 1
ATOM 700 N N . PRO A 1 94 ? 29.816 3.323 -52.614 1.00 76.12 94 PRO A N 1
ATOM 701 C CA . PRO A 1 94 ? 29.766 2.714 -53.936 1.00 76.12 94 PRO A CA 1
ATOM 702 C C . PRO A 1 94 ? 31.160 2.186 -54.318 1.00 76.12 94 PRO A C 1
ATOM 704 O O . PRO A 1 94 ? 32.163 2.796 -53.928 1.00 76.12 94 PRO A O 1
ATOM 707 N N . PRO A 1 95 ? 31.245 1.055 -55.043 1.00 82.94 95 PRO A N 1
ATOM 708 C CA . PRO A 1 95 ? 32.525 0.532 -55.501 1.00 82.94 95 PRO A CA 1
ATOM 709 C C . PRO A 1 95 ? 33.260 1.591 -56.341 1.00 82.94 95 PRO A C 1
ATOM 711 O O . PRO A 1 95 ? 32.605 2.398 -57.011 1.00 82.94 95 PRO A O 1
ATOM 714 N N . PRO A 1 96 ? 34.605 1.617 -56.299 1.00 86.56 96 PRO A N 1
ATOM 715 C CA . PRO A 1 96 ? 35.382 2.559 -57.092 1.00 86.56 96 PRO A CA 1
ATOM 716 C C . PRO A 1 96 ? 35.063 2.391 -58.587 1.00 86.56 96 PRO A C 1
ATOM 718 O O . PRO A 1 96 ? 34.779 1.272 -59.029 1.00 86.56 96 PRO A O 1
ATOM 721 N N . PRO A 1 97 ? 35.089 3.484 -59.370 1.00 88.81 97 PRO A N 1
ATOM 722 C CA . PRO A 1 97 ? 34.819 3.418 -60.799 1.00 88.81 97 PRO A CA 1
ATOM 723 C C . PRO A 1 97 ? 35.820 2.480 -61.501 1.00 88.81 97 PRO A C 1
ATOM 725 O O . PRO A 1 97 ? 36.979 2.410 -61.078 1.00 88.81 97 PRO A O 1
ATOM 728 N N . PRO A 1 98 ? 35.401 1.770 -62.568 1.00 88.12 98 PRO A N 1
ATOM 729 C CA . PRO A 1 98 ? 36.293 0.914 -63.342 1.00 88.12 98 PRO A CA 1
ATOM 730 C C . PRO A 1 98 ? 37.493 1.715 -63.850 1.00 88.12 98 PRO A C 1
ATOM 732 O O . PRO A 1 98 ? 37.329 2.748 -64.499 1.00 88.12 98 PRO A O 1
ATOM 735 N N . GLN A 1 99 ? 38.701 1.246 -63.548 1.00 87.62 99 GLN A N 1
ATOM 736 C CA . GLN A 1 99 ? 39.919 1.805 -64.123 1.00 87.62 99 GLN A CA 1
ATOM 737 C C . GLN A 1 99 ? 40.102 1.191 -65.512 1.00 87.62 99 GLN A C 1
ATOM 739 O O . GLN A 1 99 ? 40.340 -0.010 -65.631 1.00 87.62 99 GLN A O 1
ATOM 744 N N . PHE A 1 100 ? 39.953 2.001 -66.559 1.00 84.12 100 PHE A N 1
ATOM 745 C CA . PHE A 1 100 ? 40.273 1.586 -67.922 1.00 84.12 100 PHE A CA 1
ATOM 746 C C . PHE A 1 100 ? 41.770 1.829 -68.184 1.00 84.12 100 PHE A C 1
ATOM 748 O O . PHE A 1 100 ? 42.245 2.929 -67.886 1.00 84.12 100 PHE A O 1
ATOM 755 N N . PRO A 1 101 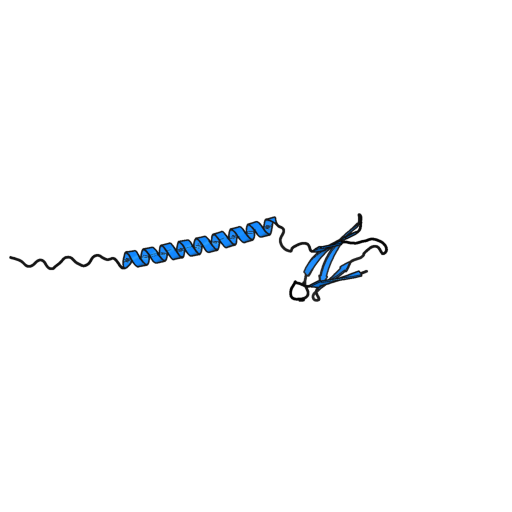? 42.521 0.839 -68.703 1.00 83.19 101 PRO A N 1
ATOM 756 C CA . PRO A 1 101 ? 43.893 1.052 -69.160 1.00 83.19 101 PRO A CA 1
ATOM 757 C C . PRO A 1 101 ? 43.924 2.120 -70.263 1.00 83.19 101 PRO A C 1
ATOM 759 O O . PRO A 1 101 ? 43.053 2.100 -71.135 1.00 83.19 101 PRO A O 1
ATOM 762 N N . GLN A 1 102 ? 44.891 3.042 -70.199 1.00 71.69 102 GLN A N 1
ATOM 763 C CA . GLN A 1 102 ? 45.188 3.979 -71.293 1.00 71.69 102 GLN A CA 1
ATOM 764 C C . GLN A 1 102 ? 46.043 3.317 -72.368 1.00 71.69 102 GLN A C 1
ATOM 766 O O . GLN A 1 102 ? 46.912 2.497 -71.990 1.00 71.69 102 GLN A O 1
#